Protein AF-A0A8S2ZG64-F1 (afdb_monomer_lite)

Secondary structure (DSSP, 8-state):
--TT---HHHHHHHHHHHHHTHHHH-TTSPPPP--SS------TTPPPP--PPPP--HHHHHHHHHHHHHHHHTTS------S--

pLDDT: mean 88.92, std 7.23, range [60.25, 97.5]

Foldseek 3Di:
DLPPPPDPVVSVVVVVVCVVPVVVVVPVDDDDDPDPDDDDDPPDPDDADDDDDDDDDPVVVVVVVVVVVVCVVVVNDDDDPDSHD

Sequence (85 aa):
MVEHIEDQEEKHEVTTMLHKYYKIFDITKLNISNLKAPPMINTGDNPPISSRAYRTDQHRGQLISRTVNKMVQAGQVKRSYSSWS

Organism: NCBI:txid1234261

Radius of gyration: 21.27 Å; chains: 1; bounding box: 40×41×53 Å

Structure (mmCIF, N/CA/C/O backbone):
data_AF-A0A8S2ZG64-F1
#
_entry.id   AF-A0A8S2ZG64-F1
#
loop_
_atom_site.group_PDB
_atom_site.id
_atom_site.type_symbol
_atom_site.label_atom_id
_atom_site.label_alt_id
_atom_site.label_comp_id
_atom_site.label_asym_id
_atom_site.label_entity_id
_atom_site.label_seq_id
_atom_site.pdbx_PDB_ins_code
_atom_site.Cartn_x
_atom_site.Cartn_y
_atom_site.Cartn_z
_atom_site.occupancy
_atom_site.B_iso_or_equiv
_atom_site.auth_seq_id
_atom_site.auth_comp_id
_atom_site.auth_asym_id
_atom_site.auth_atom_id
_atom_site.pdbx_PDB_model_num
ATOM 1 N N . MET A 1 1 ? -10.340 -6.543 23.724 1.00 60.25 1 MET A N 1
ATOM 2 C CA . MET A 1 1 ? -9.352 -5.549 24.221 1.00 60.25 1 MET A CA 1
ATOM 3 C 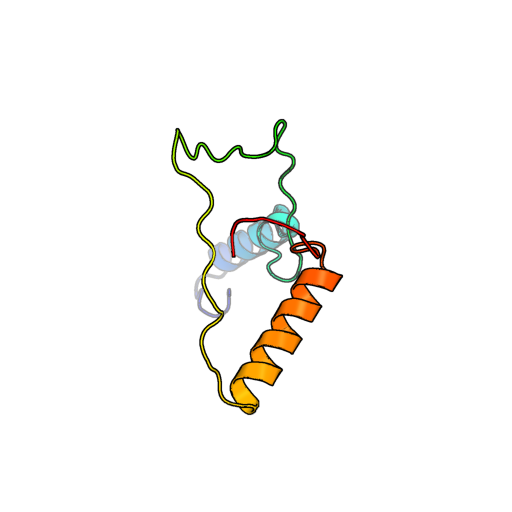C . MET A 1 1 ? -9.591 -5.138 25.669 1.00 60.25 1 MET A C 1
ATOM 5 O O . MET A 1 1 ? -8.606 -4.938 26.353 1.00 60.25 1 MET A O 1
ATOM 9 N N . VAL A 1 2 ? -10.834 -5.041 26.157 1.00 71.94 2 VAL A N 1
ATOM 10 C CA . VAL A 1 2 ? -11.125 -4.597 27.543 1.00 71.94 2 VAL A CA 1
ATOM 11 C C . VAL A 1 2 ? -11.616 -5.741 28.451 1.00 71.94 2 VAL A C 1
ATOM 13 O O . VAL A 1 2 ? -12.132 -5.517 29.539 1.00 71.94 2 VAL A O 1
ATOM 16 N N . GLU A 1 3 ? -11.503 -6.988 27.987 1.00 70.88 3 GLU A N 1
ATOM 17 C CA . GLU A 1 3 ? -12.011 -8.180 28.688 1.00 70.88 3 GLU A CA 1
ATOM 18 C C . GLU A 1 3 ? -11.115 -8.624 29.852 1.00 70.88 3 GLU A C 1
ATOM 20 O O . GLU A 1 3 ? -11.553 -9.402 30.688 1.00 70.88 3 GLU A O 1
ATOM 25 N N . HIS A 1 4 ? -9.887 -8.105 29.921 1.00 75.81 4 HIS A N 1
ATOM 26 C CA . HIS A 1 4 ? -8.893 -8.453 30.941 1.00 75.81 4 HIS A CA 1
ATOM 27 C C . HIS A 1 4 ? -8.752 -7.393 32.046 1.00 75.81 4 HIS A C 1
ATOM 29 O O . HIS A 1 4 ? -7.860 -7.516 32.876 1.00 75.81 4 HIS A O 1
ATOM 35 N N . ILE A 1 5 ? -9.586 -6.343 32.042 1.00 79.12 5 ILE A N 1
ATOM 36 C CA . ILE A 1 5 ? -9.582 -5.308 33.086 1.00 79.12 5 ILE A CA 1
ATOM 37 C C . ILE A 1 5 ? -10.612 -5.702 34.149 1.00 79.12 5 ILE A C 1
ATOM 39 O O . ILE A 1 5 ? -11.809 -5.770 33.854 1.00 79.12 5 ILE A O 1
ATOM 43 N N . GLU A 1 6 ? -10.130 -6.010 35.355 1.00 81.62 6 GLU A N 1
ATOM 44 C CA . GLU A 1 6 ? -10.957 -6.447 36.489 1.00 81.62 6 GLU A CA 1
ATOM 45 C C . GLU A 1 6 ? -11.649 -5.266 37.190 1.00 81.62 6 GLU A C 1
ATOM 47 O O . GLU A 1 6 ? -12.796 -5.393 37.628 1.00 81.62 6 GLU A O 1
A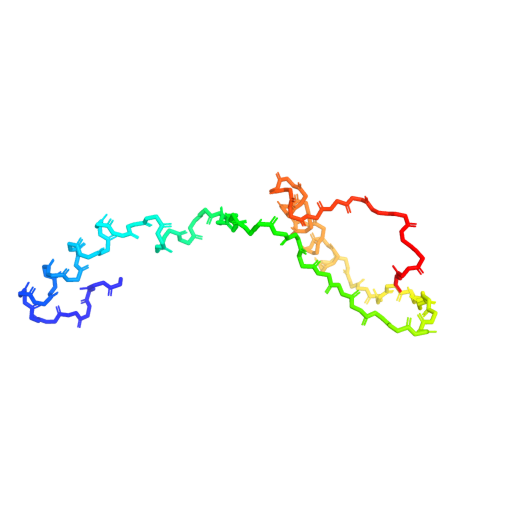TOM 52 N N . ASP A 1 7 ? -10.993 -4.101 37.220 1.00 86.88 7 ASP A N 1
ATOM 53 C CA . ASP A 1 7 ? -11.542 -2.855 37.753 1.00 86.88 7 ASP A CA 1
ATOM 54 C C . ASP A 1 7 ? -12.599 -2.258 36.803 1.00 86.88 7 ASP A C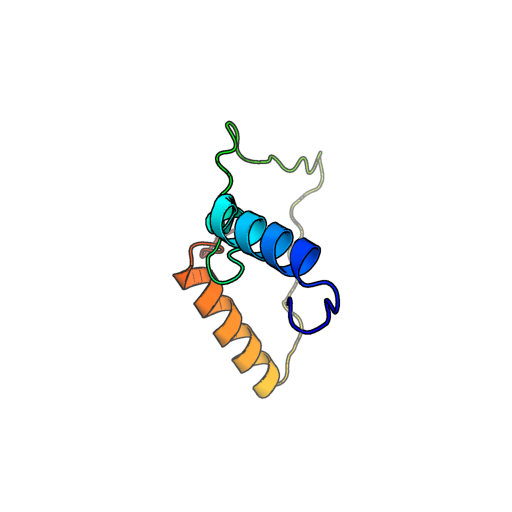 1
ATOM 56 O O . ASP A 1 7 ? -12.357 -2.014 35.616 1.00 86.88 7 ASP A O 1
ATOM 60 N N . GLN A 1 8 ? -13.808 -2.035 37.324 1.00 83.19 8 GLN A N 1
ATOM 61 C CA . GLN A 1 8 ? -14.931 -1.514 36.544 1.00 83.19 8 GLN A CA 1
ATOM 62 C C . GLN A 1 8 ? -14.785 -0.029 36.197 1.00 83.19 8 GLN A C 1
ATOM 64 O O . GLN A 1 8 ? -15.263 0.379 35.134 1.00 83.19 8 GLN A O 1
ATOM 69 N N . GLU A 1 9 ? -14.138 0.772 37.049 1.00 86.12 9 GLU A N 1
ATOM 70 C CA . GLU A 1 9 ? -13.928 2.199 36.781 1.00 86.12 9 GLU A CA 1
ATOM 71 C C . GLU A 1 9 ? -12.907 2.372 35.656 1.00 86.12 9 GLU A C 1
ATOM 73 O O . GLU A 1 9 ? -13.196 3.020 34.647 1.00 86.12 9 GLU A O 1
ATOM 78 N N . GLU A 1 10 ? -11.775 1.673 35.745 1.00 83.38 10 GLU A N 1
ATOM 79 C CA . GLU A 1 10 ? -10.741 1.680 34.704 1.00 83.38 10 GLU A CA 1
ATOM 80 C C . GLU A 1 10 ? -11.290 1.158 33.365 1.00 83.38 10 GLU A C 1
ATOM 82 O O . GLU A 1 10 ? -11.073 1.745 32.298 1.00 83.38 10 GLU A O 1
ATOM 87 N N . LYS A 1 11 ? -12.093 0.088 33.404 1.00 87.00 11 LYS A N 1
ATOM 88 C CA . LYS A 1 11 ? -12.769 -0.448 32.217 1.00 87.00 11 LYS A CA 1
ATOM 89 C C . LYS A 1 11 ? -13.681 0.589 31.561 1.00 87.00 11 LYS A C 1
ATOM 91 O O . LYS A 1 11 ? -13.715 0.678 30.326 1.00 87.00 11 LYS A O 1
ATOM 96 N N . HIS A 1 12 ? -14.421 1.362 32.353 1.00 87.12 12 HIS A N 1
ATOM 97 C CA . HIS A 1 12 ? -15.297 2.413 31.845 1.00 87.12 12 HIS A CA 1
ATOM 98 C C . HIS A 1 12 ? -14.501 3.562 31.212 1.00 87.12 12 HIS A C 1
ATOM 100 O O . HIS A 1 12 ? -14.836 4.005 30.105 1.00 87.12 12 HIS A O 1
ATOM 106 N N . GLU A 1 13 ? -13.419 3.998 31.856 1.00 87.88 13 GLU A N 1
ATOM 107 C CA . GLU A 1 13 ? -12.544 5.051 31.337 1.00 87.88 13 GLU A CA 1
ATOM 108 C C . GLU A 1 13 ? -11.901 4.657 30.005 1.00 87.88 13 GLU A C 1
ATOM 110 O O . GLU A 1 13 ? -11.996 5.403 29.024 1.00 87.88 13 GLU A O 1
ATOM 115 N N . VAL A 1 14 ? -11.325 3.453 29.926 1.00 86.56 14 VAL A N 1
ATOM 116 C CA . VAL A 1 14 ? -10.694 2.931 28.704 1.00 86.56 14 VAL A CA 1
ATOM 117 C C . VAL A 1 14 ? -11.714 2.797 27.577 1.00 86.56 14 VAL A C 1
ATOM 119 O O . VAL A 1 14 ? -11.452 3.212 26.447 1.00 86.56 14 VAL A O 1
ATOM 122 N N . THR A 1 15 ? -12.904 2.272 27.873 1.00 86.25 15 THR A N 1
ATOM 123 C CA . THR A 1 15 ? -13.975 2.138 26.874 1.00 86.25 15 THR A CA 1
ATOM 124 C C . THR A 1 15 ? -14.395 3.510 26.344 1.00 86.25 15 THR A C 1
ATOM 126 O O . THR A 1 15 ? -14.494 3.708 25.131 1.00 86.25 15 THR A O 1
ATOM 129 N N . THR A 1 16 ? -14.553 4.493 27.230 1.00 89.69 16 THR A N 1
ATOM 130 C CA . THR A 1 16 ? -14.890 5.873 26.857 1.00 89.69 16 THR A CA 1
ATOM 131 C C . THR A 1 16 ? -13.793 6.515 26.005 1.00 89.69 16 THR A C 1
ATOM 133 O O . THR A 1 16 ? -14.092 7.152 24.992 1.00 89.69 16 THR A O 1
ATOM 136 N N . MET A 1 17 ? -12.521 6.298 26.349 1.00 89.62 17 MET A N 1
ATOM 137 C CA . MET A 1 17 ? -11.355 6.716 25.559 1.00 89.62 17 MET A CA 1
ATOM 138 C C . MET A 1 17 ? -11.376 6.112 24.150 1.00 89.62 17 MET A C 1
ATOM 140 O O . MET A 1 17 ? -11.259 6.840 23.163 1.00 89.62 17 MET A O 1
ATOM 144 N N . LEU A 1 18 ? -11.583 4.798 24.040 1.00 88.19 18 LEU A N 1
ATOM 145 C CA . LEU A 1 18 ? -11.631 4.091 22.758 1.00 88.19 18 LEU A CA 1
ATOM 146 C C . LEU A 1 18 ? -12.785 4.585 21.881 1.00 88.19 18 LEU A C 1
ATOM 148 O O . LEU A 1 18 ? -12.591 4.803 20.687 1.00 88.19 18 LEU A O 1
ATOM 152 N N . HIS A 1 19 ? -13.961 4.833 22.465 1.00 87.12 19 HIS A N 1
ATOM 153 C CA . HIS A 1 19 ? -15.087 5.425 21.741 1.00 87.12 19 HIS A CA 1
ATOM 154 C C . HIS A 1 19 ? -14.805 6.867 21.309 1.00 87.12 19 HIS A C 1
ATOM 156 O O . HIS A 1 19 ? -15.083 7.233 20.167 1.00 87.12 19 HIS A O 1
ATOM 162 N N . LYS A 1 20 ? -14.214 7.688 22.182 1.00 91.06 20 LYS A N 1
ATOM 163 C CA . LYS A 1 20 ? -13.881 9.089 21.887 1.00 91.06 20 LYS A CA 1
ATOM 164 C C . LYS A 1 20 ? -12.843 9.212 20.770 1.00 91.06 20 LYS A C 1
ATOM 166 O O . LYS A 1 20 ? -12.972 10.071 19.898 1.00 91.06 20 LYS A O 1
ATOM 171 N N . TYR A 1 21 ? -11.840 8.338 20.770 1.00 88.88 21 TYR A N 1
ATOM 172 C CA . TYR A 1 21 ? -10.725 8.348 19.822 1.00 88.88 21 TYR A CA 1
ATOM 173 C C . TYR A 1 21 ? -10.811 7.224 18.782 1.00 88.88 21 TYR A C 1
ATOM 175 O O . TYR A 1 21 ? -9.795 6.856 18.191 1.00 88.88 21 TYR A O 1
ATOM 183 N N . TYR A 1 22 ? -12.016 6.712 18.499 1.00 86.38 22 TYR A N 1
ATOM 184 C CA . TYR A 1 22 ? -12.207 5.542 17.632 1.00 86.38 22 TYR A CA 1
ATOM 185 C C . TYR A 1 22 ? -11.529 5.690 16.265 1.00 86.38 22 TYR A C 1
ATOM 187 O O . TYR A 1 22 ? -10.998 4.725 15.739 1.00 86.38 22 TYR A O 1
ATOM 195 N N . LYS A 1 23 ? -11.481 6.906 15.702 1.00 83.69 23 LYS A N 1
ATOM 196 C CA . LYS A 1 23 ? -10.838 7.181 14.404 1.00 83.69 23 LYS A CA 1
ATOM 197 C C . LYS A 1 23 ? -9.332 6.904 14.391 1.00 83.69 23 LYS A C 1
ATOM 199 O O . LYS A 1 23 ? -8.780 6.662 13.326 1.00 83.69 23 LYS A O 1
ATOM 204 N N . ILE A 1 24 ? -8.672 6.996 15.544 1.00 83.50 24 ILE A N 1
ATOM 205 C CA . ILE A 1 24 ? -7.235 6.737 15.695 1.00 83.50 24 ILE A CA 1
ATOM 206 C C . ILE A 1 24 ? -6.995 5.234 15.860 1.00 83.50 24 ILE A C 1
ATOM 208 O O . ILE A 1 24 ? -6.044 4.698 15.302 1.00 83.50 24 ILE A O 1
ATOM 212 N N . PHE A 1 25 ? -7.881 4.562 16.597 1.00 82.88 25 PHE A N 1
ATOM 213 C CA . PHE A 1 25 ? -7.775 3.138 16.918 1.00 82.88 25 PHE A CA 1
ATOM 214 C C . PHE A 1 25 ? -8.463 2.211 15.904 1.00 82.88 25 PHE A C 1
ATOM 216 O O . PHE A 1 25 ? -8.393 0.991 16.046 1.00 82.88 25 PHE A O 1
ATOM 223 N N . ASP A 1 26 ? -9.127 2.757 14.884 1.00 82.94 26 ASP A N 1
ATOM 224 C CA . ASP A 1 26 ? -9.779 1.977 13.835 1.00 82.94 26 ASP A CA 1
ATOM 225 C C . ASP A 1 26 ? -8.734 1.325 12.919 1.00 82.94 26 ASP A C 1
ATOM 227 O O . ASP A 1 26 ? -8.289 1.899 11.928 1.00 82.94 26 ASP A O 1
ATOM 231 N N . ILE A 1 27 ? -8.365 0.089 13.248 1.00 80.75 27 ILE A N 1
ATOM 232 C CA . ILE A 1 27 ? -7.458 -0.748 12.452 1.00 80.75 27 ILE A CA 1
ATOM 233 C C . ILE A 1 27 ? -8.111 -1.318 11.185 1.00 80.75 27 ILE A C 1
ATOM 235 O O . ILE A 1 27 ? -7.424 -1.917 10.359 1.00 80.75 27 ILE A O 1
ATOM 239 N N . THR A 1 28 ? -9.434 -1.183 11.029 1.00 80.06 28 THR A N 1
ATOM 240 C CA . THR A 1 28 ? -10.157 -1.735 9.872 1.00 80.06 28 THR A CA 1
ATOM 241 C C . THR A 1 28 ? -10.060 -0.830 8.651 1.00 80.06 28 THR A C 1
ATOM 243 O O . THR A 1 28 ? -10.212 -1.297 7.520 1.00 80.06 28 THR A O 1
ATOM 246 N N . LYS A 1 29 ? -9.785 0.461 8.867 1.00 77.75 29 LYS A N 1
ATOM 247 C CA . LYS A 1 29 ? -9.648 1.455 7.808 1.00 77.75 29 LYS A CA 1
ATOM 248 C C . LYS A 1 29 ? -8.198 1.866 7.636 1.00 77.75 29 LYS A C 1
ATOM 250 O O . LYS A 1 29 ? -7.449 2.040 8.590 1.00 77.75 29 LYS A O 1
ATOM 255 N N . LEU A 1 30 ? -7.816 2.078 6.384 1.00 77.25 30 LEU A N 1
ATOM 256 C CA . LEU A 1 30 ? -6.540 2.699 6.072 1.00 77.25 30 LEU A CA 1
ATOM 257 C C . LEU A 1 30 ? -6.608 4.182 6.411 1.00 77.25 30 LEU A C 1
ATOM 259 O O . LEU A 1 30 ? -7.490 4.897 5.936 1.00 77.25 30 LEU A O 1
ATOM 263 N N . ASN A 1 31 ? -5.657 4.632 7.220 1.00 78.88 31 ASN A N 1
ATOM 264 C CA . ASN A 1 31 ? -5.519 6.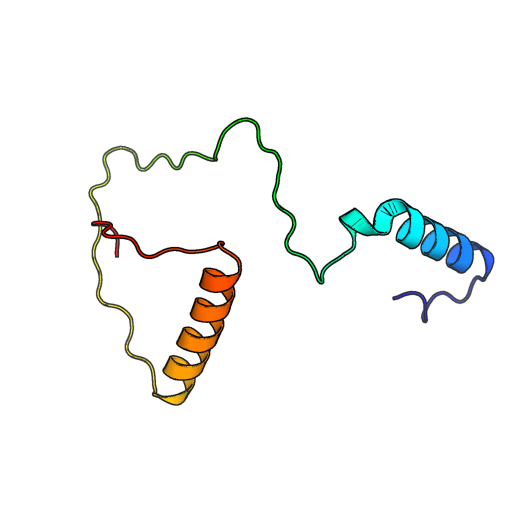034 7.557 1.00 78.88 31 ASN A CA 1
ATOM 265 C C . ASN A 1 31 ? -4.553 6.693 6.565 1.00 78.88 31 ASN A C 1
ATOM 267 O O . ASN A 1 31 ? -3.446 6.198 6.349 1.00 78.88 31 ASN A O 1
ATOM 271 N N . ILE A 1 32 ? -4.974 7.793 5.946 1.00 78.75 32 ILE A N 1
ATOM 272 C CA . ILE A 1 32 ? -4.136 8.575 5.034 1.00 78.75 32 ILE A CA 1
ATOM 273 C C . ILE A 1 32 ? -3.657 9.792 5.816 1.00 78.75 32 ILE A C 1
ATOM 275 O O . ILE A 1 32 ? -4.458 10.605 6.272 1.00 78.75 32 ILE A O 1
ATOM 279 N N . SER A 1 33 ? -2.344 9.920 5.983 1.00 79.06 33 SER A N 1
ATOM 280 C CA . SER A 1 33 ? -1.770 11.086 6.646 1.00 79.06 33 SER A CA 1
ATOM 281 C C . SER A 1 33 ? -1.932 12.335 5.777 1.00 79.06 33 SER A C 1
ATOM 283 O O . SER A 1 33 ? -1.478 12.350 4.633 1.00 79.06 33 SER A O 1
ATOM 285 N N . ASN A 1 34 ? -2.460 13.417 6.351 1.00 78.25 34 ASN A N 1
ATOM 286 C CA . ASN A 1 34 ? -2.481 14.749 5.733 1.00 78.25 34 ASN A CA 1
ATOM 287 C C . ASN A 1 34 ? -1.110 15.439 5.852 1.00 78.25 34 ASN A C 1
ATOM 289 O O . ASN A 1 34 ? -0.980 16.513 6.444 1.00 78.25 34 ASN A O 1
ATOM 293 N N . LEU A 1 35 ? -0.062 14.797 5.334 1.00 81.38 35 LEU A N 1
ATOM 294 C CA . LEU A 1 35 ? 1.265 15.402 5.258 1.00 81.38 35 LEU A CA 1
ATOM 295 C C . LEU A 1 35 ? 1.230 16.572 4.269 1.00 81.38 35 LEU A C 1
ATOM 297 O O . LEU A 1 35 ? 0.751 16.431 3.147 1.00 81.38 35 LEU A O 1
ATOM 301 N N . LYS A 1 36 ? 1.765 17.728 4.680 1.00 84.75 36 LYS A N 1
ATOM 302 C CA . LYS A 1 36 ? 1.843 18.926 3.823 1.00 84.75 36 LYS A CA 1
ATOM 303 C C . LYS A 1 36 ? 2.714 18.709 2.583 1.00 84.75 36 LYS A C 1
ATOM 305 O O . LYS A 1 36 ? 2.467 19.330 1.557 1.00 84.75 36 LYS A O 1
ATOM 310 N N . ALA A 1 37 ? 3.725 17.851 2.690 1.00 86.25 37 ALA A N 1
ATOM 311 C CA . ALA A 1 37 ? 4.601 17.475 1.592 1.00 86.25 37 ALA A CA 1
ATOM 312 C C . ALA A 1 37 ? 4.744 15.946 1.546 1.00 86.25 37 ALA A C 1
ATOM 314 O O . ALA A 1 37 ? 4.847 15.320 2.607 1.00 86.25 37 ALA A O 1
ATOM 315 N N . PRO A 1 38 ? 4.753 15.337 0.349 1.00 85.81 38 PRO A N 1
ATOM 316 C CA . PRO A 1 38 ? 5.029 13.916 0.216 1.00 85.81 38 PRO A CA 1
ATOM 317 C C . PRO A 1 38 ? 6.469 13.611 0.667 1.00 85.81 38 PRO A C 1
ATOM 319 O O . PRO A 1 38 ? 7.364 14.435 0.459 1.00 85.81 38 PRO A O 1
ATOM 322 N N . PRO A 1 39 ? 6.718 12.438 1.272 1.00 87.69 39 PRO A N 1
ATOM 323 C CA . PRO A 1 39 ? 8.068 12.032 1.640 1.00 87.69 39 PRO A CA 1
ATOM 324 C C . PRO A 1 39 ? 8.948 11.905 0.389 1.00 87.69 39 PRO A C 1
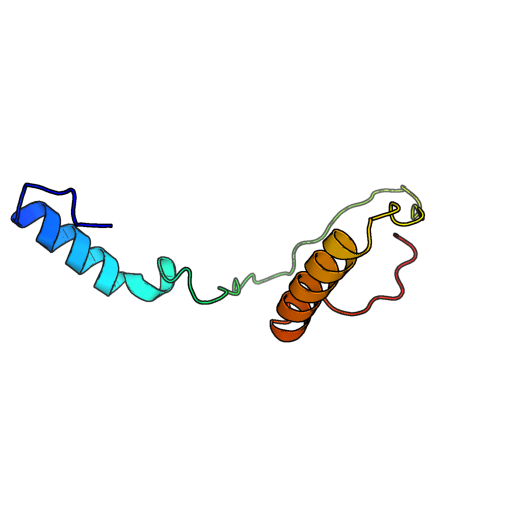ATOM 326 O O . PRO A 1 39 ? 8.536 11.325 -0.616 1.00 87.69 39 PRO A O 1
ATOM 329 N N . MET A 1 40 ? 10.170 12.434 0.466 1.00 92.38 40 MET A N 1
ATOM 330 C CA . MET A 1 40 ? 11.170 12.353 -0.598 1.00 92.38 40 MET A CA 1
ATOM 331 C C . MET A 1 40 ? 12.275 11.378 -0.196 1.00 92.38 40 MET A C 1
ATOM 333 O O . MET A 1 40 ? 12.800 11.452 0.913 1.00 92.38 40 MET A O 1
ATOM 337 N N . ILE A 1 41 ? 12.638 10.477 -1.107 1.00 91.38 41 ILE A N 1
ATOM 338 C CA . ILE A 1 41 ? 13.744 9.535 -0.925 1.00 91.38 41 ILE A CA 1
ATOM 339 C C . ILE A 1 41 ? 14.954 10.096 -1.674 1.00 91.38 41 ILE A C 1
ATOM 341 O O . ILE A 1 41 ? 14.874 10.318 -2.879 1.00 91.38 41 ILE A O 1
ATOM 345 N N . ASN A 1 42 ? 16.064 10.332 -0.970 1.00 91.88 42 ASN A N 1
ATOM 346 C CA . ASN A 1 42 ? 17.311 10.791 -1.579 1.00 91.88 42 ASN A CA 1
ATOM 347 C C . ASN A 1 42 ? 18.209 9.587 -1.899 1.00 91.88 42 ASN A C 1
ATOM 349 O O . ASN A 1 42 ? 18.753 8.963 -0.991 1.00 91.88 42 ASN A O 1
ATOM 353 N N . THR A 1 43 ? 18.350 9.262 -3.183 1.00 89.44 43 THR A N 1
ATOM 354 C CA . THR A 1 43 ? 19.203 8.165 -3.667 1.00 89.44 43 THR A CA 1
ATOM 355 C C . THR A 1 43 ? 20.652 8.593 -3.929 1.00 89.44 43 THR A C 1
ATOM 357 O O . THR A 1 43 ? 21.470 7.743 -4.280 1.00 89.44 43 THR A O 1
ATOM 360 N N . GLY A 1 44 ? 20.993 9.878 -3.762 1.00 92.50 44 GLY A N 1
ATOM 361 C CA . GLY A 1 44 ? 22.292 10.432 -4.157 1.00 92.50 44 GLY A CA 1
ATOM 362 C C . GLY A 1 44 ? 22.597 10.155 -5.632 1.00 92.50 44 GLY A C 1
ATOM 363 O O . GLY A 1 44 ? 21.693 10.182 -6.467 1.00 92.50 44 GLY A O 1
ATOM 364 N N . ASP A 1 45 ? 23.847 9.800 -5.925 1.00 94.12 45 ASP A N 1
ATOM 365 C CA . ASP A 1 45 ? 24.325 9.485 -7.280 1.00 94.12 45 ASP A CA 1
ATOM 366 C C . ASP A 1 45 ? 24.155 8.002 -7.666 1.00 94.12 45 ASP A C 1
ATOM 368 O O . ASP A 1 45 ? 24.702 7.543 -8.671 1.00 94.12 45 ASP A O 1
ATOM 372 N N . ASN A 1 46 ? 23.422 7.216 -6.867 1.00 92.88 46 ASN A N 1
ATOM 373 C CA . ASN A 1 46 ? 23.266 5.789 -7.132 1.00 92.88 46 ASN A CA 1
ATOM 374 C C . ASN A 1 46 ? 22.369 5.555 -8.359 1.00 92.88 46 ASN A C 1
ATOM 376 O O . ASN A 1 46 ? 21.217 6.008 -8.369 1.00 92.88 46 ASN A O 1
ATOM 380 N N . PRO A 1 47 ? 22.848 4.817 -9.377 1.00 93.19 47 PRO A N 1
ATOM 381 C CA . PRO A 1 47 ? 22.045 4.513 -10.549 1.00 93.19 47 PRO A CA 1
ATOM 382 C C . PRO A 1 47 ? 20.934 3.502 -10.213 1.00 93.19 47 PRO A C 1
ATOM 384 O O . PRO A 1 47 ? 21.073 2.722 -9.266 1.00 93.19 47 PRO A O 1
ATOM 387 N N . PRO A 1 48 ? 19.855 3.454 -11.016 1.00 94.00 48 PRO A N 1
ATOM 388 C CA . PRO A 1 48 ? 18.819 2.444 -10.870 1.00 94.00 48 PRO A CA 1
ATOM 389 C C . PRO A 1 48 ? 19.360 1.021 -10.956 1.00 94.00 48 PRO A C 1
ATOM 391 O O . PRO A 1 48 ? 20.095 0.677 -11.881 1.00 94.00 48 PRO A O 1
ATOM 394 N N . ILE A 1 49 ? 18.940 0.184 -10.009 1.00 94.06 49 ILE A N 1
ATOM 395 C CA . ILE A 1 49 ? 19.234 -1.249 -10.004 1.00 94.06 49 ILE A CA 1
ATOM 396 C C . ILE A 1 49 ? 17.983 -1.993 -10.470 1.00 94.06 49 ILE A C 1
ATOM 398 O O . ILE A 1 49 ? 16.892 -1.777 -9.940 1.00 94.06 49 ILE A O 1
ATOM 402 N N . SER A 1 50 ? 18.159 -2.872 -11.458 1.00 94.50 50 SER A N 1
ATOM 403 C CA . SER A 1 50 ? 17.126 -3.793 -11.930 1.00 94.50 50 SER A CA 1
ATOM 404 C C . SER A 1 50 ? 17.567 -5.231 -11.693 1.00 94.50 50 SER A C 1
ATOM 406 O O . SER A 1 50 ? 18.647 -5.660 -12.104 1.00 94.50 50 SER A O 1
ATOM 408 N N . SER A 1 51 ? 16.710 -5.976 -11.020 1.00 94.12 51 SER A N 1
ATOM 409 C CA . SER A 1 51 ? 16.878 -7.363 -10.641 1.00 94.12 51 SER A CA 1
ATOM 410 C C . SER A 1 51 ? 15.634 -8.152 -11.038 1.00 94.12 51 SER A C 1
ATOM 412 O O . SER A 1 51 ? 14.523 -7.633 -11.143 1.00 94.12 51 SER A O 1
ATOM 414 N N . ARG A 1 52 ? 15.809 -9.444 -11.323 1.00 94.06 52 ARG A N 1
ATOM 415 C CA . ARG A 1 52 ? 14.657 -10.313 -11.578 1.00 94.06 52 ARG A CA 1
ATOM 416 C C . ARG A 1 52 ? 13.983 -10.661 -10.259 1.00 94.06 52 ARG A C 1
ATOM 418 O O . ARG A 1 52 ? 14.655 -11.027 -9.299 1.00 94.06 52 ARG A O 1
ATOM 425 N N . ALA A 1 53 ? 12.653 -10.659 -10.269 1.00 93.56 53 ALA A N 1
ATOM 426 C CA . ALA A 1 53 ? 11.864 -11.171 -9.161 1.00 93.56 53 ALA A CA 1
ATOM 427 C C . ALA A 1 53 ? 12.270 -12.612 -8.808 1.00 93.56 53 ALA A C 1
ATOM 429 O O . ALA A 1 53 ? 12.538 -13.443 -9.685 1.00 93.56 53 ALA A O 1
ATOM 430 N N . TYR A 1 54 ? 12.280 -12.910 -7.511 1.00 95.25 54 TYR A N 1
ATOM 431 C CA . TYR A 1 54 ? 12.554 -14.252 -7.019 1.00 95.25 54 TYR A CA 1
ATOM 432 C C . TYR A 1 54 ? 11.542 -15.261 -7.561 1.00 95.25 54 TYR A C 1
ATOM 434 O O . TYR A 1 54 ? 10.348 -14.979 -7.697 1.00 95.25 54 TYR A O 1
ATOM 442 N N . ARG A 1 55 ? 12.022 -16.477 -7.831 1.00 95.38 55 ARG A N 1
ATOM 443 C CA . ARG A 1 55 ? 11.142 -17.593 -8.182 1.00 95.38 55 ARG A CA 1
ATOM 444 C C . ARG A 1 55 ? 10.298 -17.959 -6.965 1.00 95.38 55 ARG A C 1
ATOM 446 O O . ARG A 1 55 ? 10.823 -18.103 -5.865 1.00 95.38 55 ARG A O 1
ATOM 453 N N . THR A 1 56 ? 8.999 -18.125 -7.178 1.00 95.44 56 THR A N 1
ATOM 454 C CA . THR A 1 56 ? 8.050 -18.554 -6.147 1.00 95.44 56 THR A CA 1
ATOM 455 C C . THR A 1 56 ? 7.263 -19.752 -6.656 1.00 95.44 56 THR A C 1
ATOM 457 O O . THR A 1 56 ? 7.068 -19.901 -7.864 1.00 95.44 56 THR A O 1
ATOM 460 N N . ASP A 1 57 ? 6.844 -20.630 -5.748 1.00 96.75 57 ASP A N 1
ATOM 461 C CA . ASP A 1 57 ? 5.894 -21.683 -6.090 1.00 96.75 57 ASP A CA 1
ATOM 462 C C . ASP A 1 57 ? 4.508 -21.092 -6.400 1.00 96.75 57 ASP A C 1
ATOM 464 O O . ASP A 1 57 ? 4.191 -19.950 -6.051 1.00 96.75 57 ASP A O 1
ATOM 468 N N . GLN A 1 58 ? 3.666 -21.883 -7.063 1.00 96.81 58 GLN A N 1
ATOM 469 C CA . GLN A 1 58 ? 2.356 -21.433 -7.530 1.00 96.81 58 GLN A CA 1
ATOM 470 C C . GLN A 1 58 ? 1.449 -20.956 -6.388 1.00 96.81 58 GLN A C 1
ATOM 472 O O . GLN A 1 58 ? 0.739 -19.960 -6.543 1.00 96.81 58 GLN A O 1
ATOM 477 N N . HIS A 1 59 ? 1.470 -21.640 -5.242 1.00 97.19 59 HIS A N 1
ATOM 478 C CA . HIS A 1 59 ? 0.625 -21.292 -4.104 1.00 97.19 59 HIS A CA 1
ATOM 479 C C . HIS A 1 59 ? 1.034 -19.934 -3.515 1.00 97.19 59 HIS A C 1
ATOM 481 O O . HIS A 1 59 ? 0.194 -19.047 -3.336 1.00 97.19 59 HIS A O 1
ATOM 487 N N . ARG A 1 60 ? 2.336 -19.719 -3.298 1.00 96.19 60 ARG A N 1
ATOM 488 C CA . ARG A 1 60 ? 2.874 -18.427 -2.847 1.00 96.19 60 ARG A CA 1
ATOM 489 C C . ARG A 1 60 ? 2.630 -17.327 -3.873 1.00 96.19 60 ARG A C 1
ATOM 491 O O . ARG A 1 60 ? 2.234 -16.233 -3.478 1.00 96.19 60 ARG A O 1
ATOM 498 N N . GLY A 1 61 ? 2.784 -17.616 -5.164 1.00 96.12 61 GLY A N 1
ATOM 499 C CA . GLY A 1 61 ? 2.472 -16.676 -6.242 1.00 96.12 61 GLY A CA 1
ATOM 500 C C . GLY A 1 61 ? 1.026 -16.177 -6.175 1.00 96.12 61 GLY A C 1
ATOM 501 O O . GLY A 1 61 ? 0.786 -14.971 -6.199 1.00 96.12 61 GLY A O 1
ATOM 502 N N . GLN A 1 62 ? 0.059 -17.081 -5.981 1.00 97.50 62 GLN A N 1
ATOM 503 C CA . GLN A 1 62 ? -1.353 -16.710 -5.828 1.00 97.50 62 GLN A CA 1
ATOM 504 C C . GLN A 1 62 ? -1.608 -15.844 -4.588 1.00 97.50 62 GLN A C 1
ATOM 506 O O . GLN A 1 62 ? -2.378 -14.883 -4.661 1.00 97.50 62 GLN A O 1
ATOM 511 N N . LEU A 1 63 ? -0.968 -16.157 -3.457 1.00 97.38 63 LEU A N 1
ATOM 512 C CA . LEU A 1 63 ? -1.075 -15.347 -2.240 1.00 97.38 63 LEU A CA 1
ATOM 513 C C . LEU A 1 63 ? -0.522 -13.934 -2.452 1.00 97.38 63 LEU A C 1
ATOM 515 O O . LEU A 1 63 ? -1.179 -12.961 -2.079 1.00 97.38 63 LEU A O 1
ATOM 519 N N . ILE A 1 64 ? 0.640 -13.816 -3.101 1.00 96.50 64 ILE A N 1
ATOM 520 C CA . ILE A 1 64 ? 1.244 -12.524 -3.446 1.00 96.50 64 ILE A CA 1
ATOM 521 C C . ILE A 1 64 ? 0.289 -11.727 -4.337 1.00 96.50 64 ILE A C 1
ATOM 523 O O . ILE A 1 64 ? -0.043 -10.591 -4.004 1.00 96.50 64 ILE A O 1
ATOM 527 N N . SER A 1 65 ? -0.225 -12.324 -5.416 1.00 95.94 65 SER A N 1
ATOM 528 C CA . SER A 1 65 ? -1.151 -11.642 -6.328 1.00 95.94 65 SER A CA 1
ATOM 529 C C . SER A 1 65 ? -2.426 -11.166 -5.628 1.00 95.94 65 SER A C 1
ATOM 531 O O . SER A 1 65 ? -2.863 -10.040 -5.859 1.00 95.94 65 SER A O 1
ATOM 533 N N . ARG A 1 66 ? -3.016 -11.976 -4.737 1.00 97.50 66 ARG A N 1
ATOM 534 C CA . ARG A 1 66 ? -4.203 -11.570 -3.961 1.00 97.50 66 ARG A CA 1
ATOM 535 C C . ARG A 1 66 ? -3.907 -10.374 -3.058 1.00 97.50 66 ARG A C 1
ATOM 537 O O . ARG A 1 66 ? -4.724 -9.459 -2.988 1.00 97.50 66 ARG A O 1
ATOM 544 N N . THR A 1 67 ? -2.757 -10.368 -2.390 1.00 96.44 67 THR A N 1
ATOM 545 C CA . THR A 1 67 ? -2.344 -9.256 -1.524 1.00 96.44 67 THR A CA 1
ATOM 546 C C . THR A 1 67 ? -2.089 -7.991 -2.335 1.00 96.44 67 THR A C 1
ATOM 548 O O . THR A 1 67 ? -2.641 -6.943 -2.008 1.00 96.44 67 THR A O 1
ATOM 551 N N . VAL A 1 68 ? -1.352 -8.091 -3.446 1.00 96.25 68 VAL A N 1
ATOM 552 C CA . VAL A 1 68 ? -1.103 -6.955 -4.347 1.0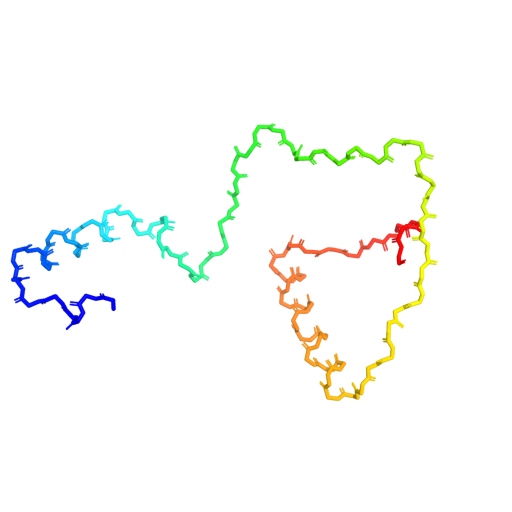0 96.25 68 VAL A CA 1
ATOM 553 C C . VAL A 1 68 ? -2.419 -6.385 -4.881 1.00 96.25 68 VAL A C 1
ATOM 555 O O . VAL A 1 68 ? -2.603 -5.173 -4.851 1.00 96.25 68 VAL A O 1
ATOM 558 N N . ASN A 1 69 ? -3.377 -7.226 -5.281 1.00 96.94 69 ASN A N 1
ATOM 559 C CA . ASN A 1 69 ? -4.683 -6.760 -5.758 1.00 96.94 69 ASN A CA 1
ATOM 560 C C . ASN A 1 69 ? -5.452 -5.967 -4.692 1.00 96.94 69 ASN A C 1
ATOM 562 O O . ASN A 1 69 ? -6.034 -4.933 -5.018 1.00 96.94 69 ASN A O 1
ATOM 566 N N . LYS A 1 70 ? -5.417 -6.396 -3.422 1.00 94.94 70 LYS A N 1
ATOM 567 C CA . LYS A 1 70 ? -6.009 -5.627 -2.313 1.00 94.94 70 LYS A CA 1
ATOM 568 C C . LYS A 1 70 ? -5.342 -4.257 -2.168 1.00 94.94 70 LYS A C 1
ATOM 570 O O . LYS A 1 70 ? -6.036 -3.257 -2.023 1.00 94.94 70 LYS A O 1
ATOM 575 N N . MET A 1 71 ? -4.013 -4.203 -2.259 1.00 94.25 71 MET A N 1
ATOM 576 C CA . MET A 1 71 ? -3.254 -2.950 -2.164 1.00 94.25 71 MET A CA 1
ATOM 577 C C . MET A 1 71 ? -3.527 -2.010 -3.348 1.00 94.25 71 MET A C 1
ATOM 579 O O . MET A 1 71 ? -3.602 -0.798 -3.158 1.00 94.25 71 MET A O 1
ATOM 583 N N . VAL A 1 72 ? -3.712 -2.551 -4.559 1.00 95.56 72 VAL A N 1
ATOM 584 C CA . VAL A 1 72 ? -4.097 -1.777 -5.753 1.00 95.56 72 VAL A CA 1
ATOM 585 C C . VAL A 1 72 ? -5.503 -1.201 -5.593 1.00 95.56 72 VAL A C 1
ATOM 587 O O . VAL A 1 72 ? -5.699 -0.011 -5.820 1.00 95.56 72 VAL A O 1
ATOM 590 N N . GLN A 1 73 ? -6.475 -2.012 -5.162 1.00 93.38 73 GLN A N 1
ATOM 591 C CA . GLN A 1 73 ? -7.851 -1.557 -4.911 1.00 93.38 73 GLN A CA 1
ATOM 592 C C . GLN A 1 73 ? -7.913 -0.481 -3.822 1.00 93.38 73 GLN A C 1
ATOM 594 O O . GLN A 1 73 ? -8.688 0.464 -3.929 1.00 93.38 73 GLN A O 1
ATOM 599 N N . ALA A 1 74 ? -7.061 -0.600 -2.803 1.00 90.06 74 ALA A N 1
ATOM 600 C CA . ALA A 1 74 ? -6.908 0.388 -1.744 1.00 90.06 74 ALA A CA 1
ATOM 601 C C . ALA A 1 74 ? -6.114 1.645 -2.161 1.00 90.06 74 ALA A C 1
ATOM 603 O O . ALA A 1 74 ? -5.961 2.558 -1.353 1.00 90.06 74 ALA A O 1
ATOM 604 N N . GLY A 1 75 ? -5.568 1.696 -3.382 1.00 90.75 75 GLY A N 1
ATOM 605 C CA . GLY A 1 75 ? -4.772 2.824 -3.877 1.00 90.75 75 GLY A CA 1
ATOM 606 C C . GLY A 1 75 ? -3.379 2.964 -3.247 1.00 90.75 75 GLY A C 1
ATOM 607 O O . GLY A 1 75 ? -2.736 3.995 -3.429 1.00 90.75 75 GLY A O 1
ATOM 608 N N . GLN A 1 76 ? -2.892 1.949 -2.524 1.00 91.25 76 GLN A N 1
ATOM 609 C CA . GLN A 1 76 ? -1.577 1.970 -1.864 1.00 91.25 76 GLN A CA 1
ATOM 610 C C . GLN A 1 76 ? -0.422 1.744 -2.845 1.00 91.25 76 GLN A C 1
ATOM 612 O O . GLN A 1 76 ? 0.673 2.267 -2.654 1.00 91.25 76 GLN A O 1
ATOM 617 N N . VAL A 1 77 ? -0.658 0.949 -3.892 1.00 94.81 77 VAL A N 1
ATOM 618 C CA . VAL A 1 77 ? 0.316 0.672 -4.955 1.00 94.81 77 VAL A CA 1
ATOM 619 C C . VAL A 1 77 ? -0.337 0.843 -6.318 1.00 94.81 77 VAL A C 1
ATOM 621 O O . VAL A 1 77 ? -1.538 0.640 -6.485 1.00 94.81 77 VAL A O 1
ATOM 624 N N . LYS A 1 78 ? 0.469 1.203 -7.315 1.00 95.44 78 LYS A N 1
ATOM 625 C CA . LYS A 1 78 ? 0.034 1.367 -8.703 1.00 95.44 78 LYS A CA 1
ATOM 626 C C . LYS A 1 78 ? 1.060 0.774 -9.650 1.00 95.44 78 LYS A C 1
ATOM 628 O O . LYS A 1 78 ? 2.232 0.636 -9.302 1.00 95.44 78 LYS A O 1
ATOM 633 N N . ARG A 1 79 ? 0.624 0.473 -10.871 1.00 94.69 79 ARG A N 1
ATOM 634 C CA . ARG A 1 79 ? 1.537 0.083 -11.944 1.00 94.69 79 ARG A CA 1
ATOM 635 C C . ARG A 1 79 ? 2.557 1.200 -12.180 1.00 94.69 79 ARG A C 1
ATOM 637 O O . ARG A 1 79 ? 2.181 2.367 -12.297 1.00 94.69 79 ARG A O 1
ATOM 644 N N . SER A 1 80 ? 3.829 0.830 -12.256 1.00 94.94 80 SER A N 1
ATOM 645 C CA . SER A 1 80 ? 4.934 1.729 -12.572 1.00 94.94 80 SER A CA 1
ATOM 646 C C . SER A 1 80 ? 5.729 1.192 -13.762 1.00 94.94 80 SER A C 1
ATOM 648 O O . SER A 1 80 ? 5.638 0.014 -14.110 1.00 94.94 80 SER A O 1
ATOM 650 N N . TYR A 1 81 ? 6.494 2.082 -14.387 1.00 94.62 81 TYR A N 1
ATOM 651 C CA . TYR A 1 81 ? 7.468 1.769 -15.436 1.00 94.62 81 TYR A CA 1
ATOM 652 C C . TYR A 1 81 ? 8.874 2.172 -14.968 1.00 94.62 81 TYR A C 1
ATOM 654 O O . TYR A 1 81 ? 9.660 2.731 -15.724 1.00 94.62 81 TYR A O 1
ATOM 662 N N . SER A 1 82 ? 9.136 1.984 -13.670 1.00 91.00 82 SER A N 1
ATOM 663 C CA . SER A 1 82 ? 10.391 2.380 -13.032 1.00 91.00 82 SER A CA 1
ATOM 664 C C . SER A 1 82 ? 11.564 1.580 -13.594 1.00 91.00 82 SER A C 1
ATOM 666 O O . SER A 1 82 ? 11.438 0.383 -13.839 1.00 91.00 82 SER A O 1
ATOM 668 N N . SER A 1 83 ? 12.717 2.230 -13.736 1.00 92.56 83 SER A N 1
ATOM 669 C CA . SER A 1 83 ? 13.995 1.559 -13.998 1.00 92.56 83 SER A CA 1
ATOM 670 C C . SER A 1 83 ? 14.535 0.808 -12.773 1.00 92.56 83 SER A C 1
ATOM 672 O O . SER A 1 83 ? 15.406 -0.045 -12.919 1.00 92.56 83 SER A O 1
ATOM 674 N N . TRP A 1 84 ? 14.000 1.088 -11.580 1.00 91.88 84 TRP A N 1
ATOM 675 C CA . TRP A 1 84 ? 14.260 0.341 -10.347 1.00 91.88 84 TRP A CA 1
ATOM 676 C C . TRP A 1 84 ? 13.313 -0.864 -10.255 1.00 91.88 84 TRP A C 1
ATOM 678 O O . TRP A 1 84 ? 12.094 -0.656 -10.211 1.00 91.88 84 TRP A O 1
ATOM 688 N N . SER A 1 85 ? 13.845 -2.096 -10.241 1.00 87.94 85 SER A N 1
ATOM 689 C CA . SER A 1 85 ? 13.046 -3.343 -10.172 1.00 87.94 85 SER A CA 1
ATOM 690 C C . SER A 1 85 ? 13.747 -4.522 -9.509 1.00 87.94 85 SER A C 1
ATOM 692 O O . SER A 1 85 ? 14.995 -4.571 -9.510 1.00 87.94 85 SER A O 1
#